Protein 4UEX (pdb70)

GO terms:
  GO:0097110 scaffold protein binding (F, IPI)
  GO:0010506 regulation of autophagy (P, TAS)
  GO:0002020 protease binding (F, IPI)
  GO:0005764 lysosome (C, IDA)
  GO:0005770 late endosome (C, IDA)
  GO:0007041 lysosomal transport (P, IDA)
  GO:0007041 lysosomal transport (P, IMP)
  GO:0005515 protein binding (F, IPI)
  GO:0010467 gene expression (P, IDA)
  GO:0010467 gene expression (P, IMP)
  GO:0035577 azurophil granule membrane (C, TAS)
  GO:0043202 lysosomal lumen (C, TAS)
  GO:0005576 extracellular region (C, TAS)
  GO:0005765 lysosomal membrane (C, TAS)
  GO:0005886 plasma membrane (C, TAS)
  GO:0005576 extracellular region (C, HDA)
  GO:0005543 phospholipid binding (F, IDA)
  GO:0005576 extracellular region (C, IDA)
  GO:0042803 protein homodimerization activity (F, IDA)
  GO:1905572 ganglioside GM1 transport to membrane (P, IDA)

Foldseek 3Di:
DDLLLVLQLVLLQQLLVCVVVVHDLVVSLVVQLVVLVPPDDPVSSVSSVCCCVPPVVVSNVVVVVVDRRRNVVCVVVVSHD/DLLLLVLQLVLLQQLLVVVVVVHDLVRSLVVQLVVLVPDDDPVNSVSSVCCSVPPNVVSNVVVVVVDRRSQVSCVVVVSHD

Solvent-accessible surface area: 8533 Å² total; per-residue (Å²): 87,64,43,53,10,4,4,0,48,6,1,0,6,13,0,3,55,24,28,133,120,138,20,67,75,124,86,0,68,94,99,2,70,68,5,0,84,96,11,41,94,114,77,7,18,48,31,4,85,116,12,2,101,76,69,8,77,61,0,10,93,40,14,114,54,168,114,40,164,34,26,101,2,0,52,82,40,129,20,12,143,124,68,48,51,19,77,14,0,94,74,2,1,61,19,0,15,65,41,41,153,108,129,20,82,74,130,91,0,71,75,81,2,50,123,27,0,103,191,31,93,129,103,112,59,15,59,26,4,83,64,5,1,76,3,4,5,26,3,0,8,30,0,20,122,5,155,24,68,177,48,28,73,0,0,17,0,4,41,29,8,145

Radius of gyration: 14.77 Å; Cα contacts (8 Å, |Δi|>4): 189; chains: 2; bounding box: 38×28×36 Å

Sequence (162 aa):
GSLPCDICKDVVTAAGDMLKDNATEEEEILVYLEKTCDWLPKPNMSASCKEIVDSYLPVILDIIKGEMMSRPGEEVCSALNLCEGSLPCDICKDVVTAAGDMLKKDNATEEEEEILVYLEKKTCDWWLPKPNNMSASSCKEIIVDSYLPVILDIIKGEMSRPGEVCSALNLCE

Secondary structure (DSSP, 8-state):
--HHHHHHHHHHHHHHHHHHTT--HHHHHHHHHHHHHHSSSHHHHHHHHHHHHHHHHHHHHHHHTT---HHHHHHHTTS--/--HHHHHHHHHHHHHHHHHHTT--HHHHHHHHHHHHHH-SSHHHHHHHHHHHHHHHHHHHHHHHTT---HHHHHHHTTS--

Structure (mmCIF, N/CA/C/O backbone):
data_4UEX
#
_entry.id   4UEX
#
_cell.length_a   34.170
_cell.length_b   58.690
_cell.length_c   35.160
_cell.angle_alpha   90.00
_cell.angle_beta   93.10
_cell.angle_gamma   90.00
#
_symmetry.space_group_name_H-M   'P 1 21 1'
#
loop_
_entity.id
_entity.type
_entity.pdbx_description
1 polymer PROSAPOSIN
2 water water
#
loop_
_atom_site.group_PDB
_atom_site.id
_atom_site.type_symbol
_atom_site.label_atom_id
_atom_site.label_alt_id
_atom_site.label_comp_id
_atom_site.label_asym_id
_atom_site.label_entity_id
_atom_site.label_seq_id
_atom_site.pdbx_PDB_ins_code
_atom_site.Cartn_x
_atom_site.Cartn_y
_atom_site.Cartn_z
_atom_site.occupancy
_atom_site.B_iso_or_equiv
_atom_site.auth_seq_id
_atom_site.auth_comp_id
_atom_site.auth_asym_id
_atom_site.auth_atom_id
_atom_site.pdbx_PDB_model_num
ATOM 1 N N . GLY A 1 2 ? -16.047 15.056 -11.385 1.00 41.93 0 GLY A N 1
ATOM 2 C CA . GLY A 1 2 ? -15.513 14.887 -12.766 1.00 38.75 0 GLY A CA 1
ATOM 3 C C . GLY A 1 2 ? -15.902 13.553 -13.372 1.00 34.25 0 GLY A C 1
ATOM 4 O O . GLY A 1 2 ? -16.224 12.605 -12.657 1.00 34.34 0 GLY A O 1
ATOM 10 N N . SER A 1 3 ? -15.874 13.483 -14.698 1.00 29.19 1 SER A N 1
ATOM 11 C CA . SER A 1 3 ? -16.158 12.244 -15.412 1.00 27.31 1 SER A CA 1
ATOM 12 C C . SER A 1 3 ? -15.136 11.174 -15.047 1.00 24.12 1 SER A C 1
ATOM 13 O O . SER A 1 3 ? -14.048 11.489 -14.570 1.00 22.50 1 SER A O 1
ATOM 21 N N . LEU A 1 4 ? -15.475 9.911 -15.285 1.00 23.16 2 LEU A N 1
ATOM 22 C CA . LEU A 1 4 ? -14.552 8.825 -14.970 1.00 21.98 2 LEU A CA 1
ATOM 23 C C . LEU A 1 4 ? -13.249 8.935 -15.772 1.00 20.53 2 LEU A C 1
ATOM 24 O O . LEU A 1 4 ? -12.170 8.750 -15.207 1.00 19.19 2 LEU A O 1
ATOM 40 N N . PRO A 1 5 ? -13.333 9.240 -17.082 1.00 22.61 3 PRO A N 1
ATOM 41 C CA . PRO A 1 5 ? -12.081 9.403 -17.830 1.00 22.24 3 PRO A CA 1
ATOM 42 C C . PRO A 1 5 ? -11.206 10.522 -17.269 1.00 21.21 3 PRO A C 1
ATOM 43 O O . PRO A 1 5 ? -9.983 10.389 -17.242 1.00 19.34 3 PRO A O 1
ATOM 54 N N . CYS A 1 6 ? -11.831 11.608 -16.825 1.00 20.12 4 CYS A N 1
ATOM 55 C CA . CYS A 1 6 ? -11.097 12.723 -16.239 1.00 19.77 4 CYS A CA 1
ATOM 56 C C . CYS A 1 6 ? -10.384 12.279 -14.968 1.00 19.10 4 CYS A C 1
ATOM 57 O O . CYS A 1 6 ? -9.198 12.549 -14.775 1.00 18.59 4 CYS A O 1
ATOM 64 N N . ASP A 1 7 ? -11.122 11.594 -14.103 1.00 19.09 5 ASP A N 1
ATOM 65 C CA . ASP A 1 7 ? -10.589 11.142 -12.826 1.00 19.34 5 ASP A CA 1
ATOM 66 C C . ASP A 1 7 ? -9.430 10.166 -13.029 1.00 17.84 5 ASP A C 1
ATOM 67 O O . ASP A 1 7 ? -8.415 10.238 -12.335 1.00 17.08 5 ASP A O 1
ATOM 76 N N . ILE A 1 8 ? -9.571 9.268 -13.996 1.00 18.09 6 ILE A N 1
ATOM 77 C CA . ILE A 1 8 ? -8.506 8.321 -14.300 1.00 18.04 6 ILE A CA 1
ATOM 78 C C . ILE A 1 8 ? -7.293 9.041 -14.889 1.00 16.71 6 ILE A C 1
ATOM 79 O O . ILE A 1 8 ? -6.159 8.761 -14.508 1.00 15.83 6 ILE A O 1
ATOM 95 N N . CYS A 1 9 ? -7.531 9.971 -15.811 1.00 15.28 7 CYS A N 1
ATOM 96 C CA . CYS A 1 9 ? -6.438 10.705 -16.439 1.00 15.58 7 CYS A CA 1
ATOM 97 C C . CYS A 1 9 ? -5.573 11.405 -15.394 1.00 15.25 7 CYS A C 1
ATOM 98 O O . CYS A 1 9 ? -4.348 11.368 -15.472 1.00 15.11 7 CYS A O 1
ATOM 105 N N . LYS A 1 10 ? -6.208 12.039 -14.414 1.00 15.88 8 LYS A N 1
ATOM 106 C CA . LYS A 1 10 ? -5.465 12.764 -13.390 1.00 17.73 8 LYS A CA 1
ATOM 107 C C . LYS A 1 10 ? -4.536 11.812 -12.642 1.00 17.82 8 LYS A C 1
ATOM 108 O O . LYS A 1 10 ? -3.381 12.141 -12.374 1.00 19.01 8 LYS A O 1
ATOM 127 N N . ASP A 1 11 ? -5.043 10.626 -12.324 1.00 17.77 9 ASP A N 1
ATOM 128 C CA . ASP A 1 11 ? 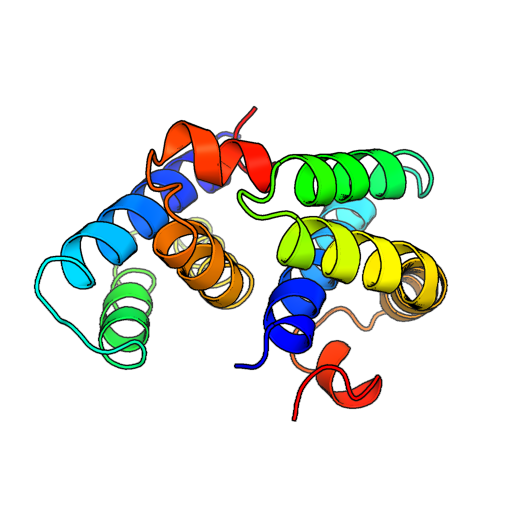-4.234 9.598 -11.676 1.00 18.42 9 ASP A CA 1
ATOM 129 C C . ASP A 1 11 ? -3.036 9.225 -12.540 1.00 18.33 9 ASP A C 1
ATOM 130 O O . ASP A 1 11 ? -1.896 9.221 -12.075 1.00 19.25 9 ASP A O 1
ATOM 139 N N . VAL A 1 12 ? -3.307 8.911 -13.803 1.00 17.65 10 VAL A N 1
ATOM 140 C CA . VAL A 1 12 ? -2.276 8.460 -14.732 1.00 16.38 10 VAL A CA 1
ATOM 141 C C . VAL A 1 12 ? -1.167 9.491 -14.913 1.00 16.05 10 VAL A C 1
ATOM 142 O O . VAL A 1 12 ? 0.019 9.152 -14.859 1.00 15.80 10 VAL A O 1
ATOM 155 N N . VAL A 1 13 ? -1.542 10.746 -15.139 1.00 16.10 11 VAL A N 1
ATOM 156 C CA . VAL A 1 13 ? -0.552 11.785 -15.398 1.00 16.06 11 VAL A CA 1
ATOM 157 C C . VAL A 1 13 ? 0.308 12.031 -14.161 1.00 16.09 11 VAL A C 1
ATOM 158 O O . VAL A 1 13 ? 1.525 12.189 -14.268 1.00 15.36 11 VAL A O 1
ATOM 171 N N . THR A 1 14 ? -0.326 12.065 -12.992 1.00 16.57 12 THR A N 1
ATOM 172 C CA . THR A 1 14 ? 0.391 12.259 -11.736 1.00 18.36 12 THR A CA 1
ATOM 173 C C . THR A 1 14 ? 1.347 11.104 -11.476 1.00 18.38 12 THR A C 1
ATOM 174 O O . THR A 1 14 ? 2.524 11.314 -11.176 1.00 19.25 12 THR A O 1
ATOM 185 N N . ALA A 1 15 ? 0.836 9.882 -11.593 1.00 18.87 13 ALA A N 1
ATOM 186 C CA . ALA A 1 15 ? 1.647 8.690 -11.374 1.00 19.12 13 ALA A CA 1
ATOM 187 C C . ALA A 1 15 ? 2.837 8.655 -12.325 1.00 18.94 13 ALA A C 1
ATOM 188 O O . ALA A 1 15 ? 3.976 8.442 -11.901 1.00 18.31 13 ALA A O 1
ATOM 195 N N . ALA A 1 16 ? 2.573 8.880 -13.609 1.00 20.18 14 ALA A N 1
ATOM 196 C CA . ALA A 1 16 ? 3.622 8.829 -14.623 1.00 20.33 14 ALA A CA 1
ATOM 197 C C . ALA A 1 16 ? 4.669 9.906 -14.376 1.00 20.40 14 ALA A C 1
ATOM 198 O O . ALA A 1 16 ? 5.866 9.661 -14.511 1.00 21.73 14 ALA A O 1
ATOM 205 N N . GLY A 1 17 ? 4.213 11.099 -14.012 1.00 18.50 15 GLY A N 1
ATOM 206 C CA . GLY A 1 17 ? 5.110 12.208 -13.750 1.00 19.21 15 GLY A CA 1
ATOM 207 C C . GLY A 1 17 ? 6.002 11.945 -12.559 1.00 21.14 15 GLY A C 1
ATOM 208 O O . GLY A 1 17 ? 7.215 12.120 -12.638 1.00 21.77 15 GLY A O 1
ATOM 212 N N . ASP A 1 18 ? 5.404 11.515 -11.452 1.00 22.11 16 ASP A N 1
ATOM 213 C CA . ASP A 1 18 ? 6.163 11.231 -10.241 1.00 24.44 16 ASP A CA 1
ATOM 214 C C . ASP A 1 18 ? 7.178 10.116 -10.469 1.00 23.71 16 ASP A C 1
ATOM 215 O O . ASP A 1 18 ? 8.323 10.207 -10.021 1.00 25.42 16 ASP A O 1
ATOM 224 N N . MET A 1 19 ? 6.770 9.072 -11.184 1.00 22.60 17 MET A N 1
ATOM 225 C CA . MET A 1 19 ? 7.663 7.949 -11.436 1.00 22.82 17 MET A CA 1
ATOM 226 C C . MET A 1 19 ? 8.816 8.339 -12.361 1.00 23.17 17 MET A C 1
ATOM 227 O O . MET A 1 19 ? 9.941 7.870 -12.182 1.00 24.93 17 MET A O 1
ATOM 241 N N . LEU A 1 20 ? 8.551 9.203 -13.337 1.00 21.64 18 LEU A N 1
ATOM 242 C CA . LEU A 1 20 ? 9.617 9.677 -14.217 1.00 22.72 18 LEU A CA 1
ATOM 243 C C . LEU A 1 20 ? 10.611 10.536 -13.442 1.00 26.29 18 LEU A C 1
ATOM 244 O O . LEU A 1 20 ? 11.816 10.474 -13.683 1.00 25.88 18 LEU A O 1
ATOM 260 N N . LYS A 1 21 ? 10.103 11.331 -12.508 1.00 29.94 19 LYS A N 1
ATOM 261 C CA . LYS A 1 21 ? 10.958 12.174 -11.680 1.00 33.10 19 LYS A CA 1
ATOM 262 C C . LYS A 1 21 ? 11.834 11.328 -10.755 1.00 32.44 19 LYS A C 1
ATOM 263 O O . LYS A 1 21 ? 12.836 11.812 -10.225 1.00 34.14 19 LYS A O 1
ATOM 282 N N . ASP A 1 22 ? 11.451 10.066 -10.569 1.00 29.74 20 ASP A N 1
ATOM 283 C CA . ASP A 1 22 ? 12.266 9.105 -9.829 1.00 30.13 20 ASP A CA 1
ATOM 284 C C . ASP A 1 22 ? 13.074 8.222 -10.784 1.00 29.97 20 ASP A C 1
ATOM 285 O O . ASP A 1 22 ? 13.623 7.195 -10.381 1.00 30.67 20 ASP A O 1
ATOM 294 N N . ASN A 1 23 ? 13.144 8.641 -12.046 1.00 28.74 21 ASN A N 1
ATOM 295 C CA . ASN A 1 23 ? 13.894 7.932 -13.084 1.00 28.18 21 ASN A CA 1
ATOM 296 C C . ASN A 1 23 ? 13.410 6.499 -13.312 1.00 26.99 21 ASN A C 1
ATOM 297 O O . ASN A 1 23 ? 14.179 5.632 -13.732 1.00 26.19 21 ASN A O 1
ATOM 308 N N . ALA A 1 24 ? 12.128 6.255 -13.060 1.00 26.38 22 ALA A N 1
ATOM 309 C CA . ALA A 1 24 ? 11.531 4.970 -13.401 1.00 25.53 22 ALA A CA 1
ATOM 310 C C . ALA A 1 24 ? 11.536 4.810 -14.913 1.00 24.94 22 ALA A C 1
ATOM 311 O O . ALA A 1 24 ? 11.509 5.801 -15.644 1.00 24.77 22 ALA A O 1
ATOM 318 N N . THR A 1 25 ? 11.585 3.569 -15.382 1.00 25.77 23 THR A N 1
ATOM 319 C CA . THR A 1 25 ? 11.521 3.303 -16.812 1.00 26.82 23 THR A CA 1
ATOM 320 C C . THR A 1 25 ? 10.073 3.344 -17.260 1.00 26.20 23 THR A C 1
ATOM 321 O O . THR A 1 25 ? 9.165 3.143 -16.456 1.00 24.99 23 THR A O 1
ATOM 332 N N . GLU A 1 26 ? 9.863 3.598 -18.546 1.00 26.32 24 GLU A N 1
ATOM 333 C CA . GLU A 1 26 ? 8.517 3.685 -19.093 1.00 27.35 24 GLU A CA 1
ATOM 334 C C . GLU A 1 26 ? 7.786 2.355 -18.959 1.00 25.27 24 GLU A C 1
ATOM 335 O O . GLU A 1 26 ? 6.571 2.325 -18.759 1.00 24.43 24 GLU A O 1
ATOM 347 N N A GLU A 1 27 ? 8.532 1.259 -19.061 0.55 26.41 25 GLU A N 1
ATOM 348 N N B GLU A 1 27 ? 8.523 1.254 -19.065 0.45 26.42 25 GLU A N 1
ATOM 349 C CA A GLU A 1 27 ? 7.958 -0.073 -18.906 0.55 26.83 25 GLU A CA 1
ATOM 350 C CA B GLU A 1 27 ? 7.920 -0.064 -18.909 0.45 26.64 25 GLU A CA 1
ATOM 351 C C A GLU A 1 27 ? 7.415 -0.261 -17.496 0.55 25.64 25 GLU A C 1
ATOM 352 C C B GLU A 1 27 ? 7.403 -0.257 -17.488 0.45 25.64 25 GLU A C 1
ATOM 353 O O A GLU A 1 27 ? 6.308 -0.764 -17.309 0.55 25.82 25 GLU A O 1
ATOM 354 O O B GLU A 1 27 ? 6.299 -0.762 -17.287 0.45 25.82 25 GLU A O 1
ATOM 371 N N . GLU A 1 28 ? 8.204 0.147 -16.508 1.00 23.84 26 GLU A N 1
ATOM 372 C CA . GLU A 1 28 ? 7.801 0.052 -15.108 1.00 24.68 26 GLU A CA 1
ATOM 373 C C . GLU A 1 28 ? 6.571 0.915 -14.852 1.00 22.47 26 GLU A C 1
ATOM 374 O O . GLU A 1 28 ? 5.682 0.539 -14.086 1.00 21.46 26 GLU A O 1
ATOM 386 N N . ILE A 1 29 ? 6.518 2.074 -15.501 1.00 21.98 27 ILE A N 1
ATOM 387 C CA . ILE A 1 29 ? 5.371 2.960 -15.349 1.00 19.57 27 ILE A CA 1
ATOM 388 C C . ILE A 1 29 ? 4.120 2.259 -15.873 1.00 18.93 27 ILE A C 1
ATOM 389 O O . ILE A 1 29 ? 3.070 2.290 -15.231 1.00 18.66 27 ILE A O 1
ATOM 405 N N . LEU A 1 30 ? 4.237 1.607 -17.025 1.00 18.64 28 LEU A N 1
ATOM 406 C CA . LEU A 1 30 ? 3.109 0.876 -17.590 1.00 19.79 28 LEU A CA 1
ATOM 407 C C . LEU A 1 30 ? 2.643 -0.222 -16.626 1.00 20.71 28 LEU A C 1
ATOM 408 O O . LEU A 1 30 ? 1.443 -0.386 -16.396 1.00 20.57 28 LEU A O 1
ATOM 424 N N . VAL A 1 31 ? 3.594 -0.954 -16.052 1.00 21.39 29 VAL A N 1
ATOM 425 C CA . VAL A 1 31 ? 3.288 -2.032 -15.109 1.00 23.71 29 VAL A CA 1
ATOM 426 C C . VAL A 1 31 ? 2.527 -1.518 -13.888 1.00 21.25 29 VAL A C 1
ATOM 427 O O . VAL A 1 31 ? 1.545 -2.125 -13.461 1.00 21.83 29 VAL A O 1
ATOM 440 N N . TYR A 1 32 ? 2.997 -0.408 -13.330 1.00 19.82 30 TYR A N 1
ATOM 441 C CA . TYR A 1 32 ? 2.340 0.239 -12.195 1.00 20.48 30 TYR A CA 1
ATOM 442 C C . TYR A 1 32 ? 0.893 0.635 -12.515 1.00 16.71 30 TYR A C 1
ATOM 443 O O . TYR A 1 32 ? -0.027 0.381 -11.731 1.00 14.75 30 TYR A O 1
ATOM 461 N N . LEU A 1 33 ? 0.695 1.279 -13.660 1.00 16.53 31 LEU A N 1
ATOM 462 C CA . LEU A 1 33 ? -0.626 1.788 -14.014 1.00 16.95 31 LEU A CA 1
ATOM 463 C C . LEU A 1 33 ? -1.576 0.648 -14.348 1.00 18.16 31 LEU A C 1
ATOM 464 O O . LEU A 1 33 ? -2.769 0.720 -14.060 1.00 17.32 31 LEU A O 1
ATOM 480 N N . GLU A 1 34 ? -1.045 -0.402 -14.962 1.00 21.26 32 GLU A N 1
ATOM 481 C CA . GLU A 1 34 ? -1.837 -1.591 -15.241 1.00 23.99 32 GLU A CA 1
ATOM 482 C C . GLU A 1 34 ? -2.359 -2.222 -13.959 1.00 22.47 32 GLU A C 1
ATOM 483 O O . GLU A 1 34 ? -3.496 -2.694 -13.908 1.00 21.30 32 GLU A O 1
ATOM 495 N N . LYS A 1 35 ? -1.518 -2.244 -12.932 1.00 22.09 33 LYS A N 1
ATOM 496 C CA . LYS A 1 35 ? -1.922 -2.774 -11.636 1.00 21.73 33 LYS A CA 1
ATOM 497 C C . LYS A 1 35 ? -3.117 -1.988 -11.105 1.00 19.33 33 LYS A C 1
ATOM 498 O O . LYS A 1 35 ? -4.098 -2.573 -10.647 1.00 18.41 33 LYS A O 1
ATOM 517 N N . THR A 1 36 ? -3.024 -0.662 -11.175 1.00 17.38 34 THR A N 1
ATOM 518 C CA . THR A 1 36 ? -4.110 0.206 -10.733 1.00 16.51 34 THR A CA 1
ATOM 519 C C . THR A 1 36 ? -5.390 -0.156 -11.465 1.00 16.75 34 THR A C 1
ATOM 520 O O . THR A 1 36 ? -6.437 -0.340 -10.842 1.00 16.13 34 THR A O 1
ATOM 531 N N . CYS A 1 37 ? -5.300 -0.280 -12.787 1.00 17.28 35 CYS A N 1
ATOM 532 C CA . CYS A 1 37 ? -6.463 -0.629 -13.593 1.00 18.57 35 CYS A CA 1
ATOM 533 C C . CYS A 1 37 ? -7.070 -1.938 -13.107 1.00 18.13 35 CYS A C 1
ATOM 534 O O . CYS A 1 37 ? -8.284 -2.047 -12.957 1.00 17.96 35 CYS A O 1
ATOM 541 N N . ASP A 1 38 ? -6.209 -2.919 -12.850 1.00 17.88 36 ASP A N 1
ATOM 542 C CA . ASP A 1 38 ? -6.647 -4.253 -12.442 1.00 18.15 36 ASP A CA 1
ATOM 543 C C . ASP A 1 38 ? -7.261 -4.293 -11.041 1.00 17.03 36 ASP A C 1
ATOM 544 O O . ASP A 1 38 ? -8.016 -5.213 -10.717 1.00 17.02 36 ASP A O 1
ATOM 553 N N . TRP A 1 39 ? -6.932 -3.307 -10.211 1.00 16.37 37 TRP A N 1
ATOM 554 C CA . TRP A 1 39 ? -7.434 -3.266 -8.840 1.00 16.89 37 TRP A CA 1
ATOM 555 C C . TRP A 1 39 ? -8.759 -2.516 -8.719 1.00 18.08 37 TRP A C 1
ATOM 556 O O . TRP A 1 39 ? -9.437 -2.633 -7.701 1.00 19.91 37 TRP A O 1
ATOM 577 N N . LEU A 1 40 ? -9.134 -1.744 -9.738 1.00 16.54 38 LEU A N 1
ATOM 578 C CA . LEU A 1 40 ? -10.378 -0.979 -9.655 1.00 16.89 38 LEU A CA 1
ATOM 579 C C . LEU A 1 40 ? -11.551 -1.943 -9.457 1.00 19.51 38 LEU A C 1
ATOM 580 O O . LEU A 1 40 ? -11.583 -3.017 -10.059 1.00 20.23 38 LEU A O 1
ATOM 596 N N . PRO A 1 41 ? -12.509 -1.571 -8.589 1.00 21.13 39 PRO A N 1
ATOM 597 C CA . PRO A 1 41 ? -13.482 -2.538 -8.061 1.00 23.95 39 PRO A CA 1
ATOM 598 C C . PRO A 1 41 ? -14.590 -2.968 -9.021 1.00 26.47 39 PRO A C 1
ATOM 599 O O . PRO A 1 41 ? -15.268 -3.952 -8.716 1.00 28.95 39 PRO A O 1
ATOM 610 N N . LYS A 1 42 ? -14.780 -2.259 -10.131 1.00 25.17 40 LYS A N 1
ATOM 611 C CA . LYS A 1 42 ? -15.833 -2.605 -11.089 1.00 27.05 40 LYS A CA 1
ATOM 612 C C . LYS A 1 42 ? -15.263 -2.820 -12.492 1.00 25.43 40 LYS A C 1
ATOM 613 O O . LYS A 1 42 ? -14.352 -2.104 -12.903 1.00 22.49 40 LYS A O 1
ATOM 632 N N . PRO A 1 43 ? -15.804 -3.805 -13.236 1.00 29.46 41 PRO A N 1
ATOM 633 C CA . PRO A 1 43 ? -15.272 -4.101 -14.574 1.00 28.99 41 PRO A CA 1
ATOM 634 C C . PRO A 1 43 ? -15.228 -2.898 -15.518 1.00 24.85 41 PRO A C 1
ATOM 635 O O . PRO A 1 43 ? -14.291 -2.786 -16.309 1.00 22.19 41 PRO A O 1
ATOM 646 N N . ASN A 1 44 ? -16.217 -2.014 -15.446 1.00 24.53 42 ASN A N 1
ATOM 647 C CA . ASN A 1 44 ? -16.255 -0.872 -16.354 1.00 25.79 42 ASN A CA 1
ATOM 648 C C . ASN A 1 44 ? -15.144 0.124 -16.032 1.00 24.17 42 ASN A C 1
ATOM 649 O O . ASN A 1 44 ? -14.606 0.773 -16.929 1.00 23.65 42 ASN A O 1
ATOM 660 N N . MET A 1 45 ? -14.796 0.231 -14.752 1.00 23.17 43 MET A N 1
ATOM 661 C CA . MET A 1 45 ? -13.699 1.094 -14.323 1.00 22.94 43 MET A CA 1
ATOM 662 C C . MET A 1 45 ? -12.359 0.540 -14.796 1.00 20.80 43 MET A C 1
ATOM 663 O O . MET A 1 45 ? -11.524 1.276 -15.320 1.00 19.14 43 MET A O 1
ATOM 677 N N . SER A 1 46 ? -12.148 -0.757 -14.587 1.00 22.14 44 SER A N 1
ATOM 678 C CA . SER A 1 46 ? -10.939 -1.420 -15.064 1.00 21.86 44 SER A CA 1
ATOM 679 C C . SER A 1 46 ? -10.793 -1.251 -16.571 1.00 21.20 44 SER A C 1
ATOM 680 O O . SER A 1 46 ? -9.721 -0.903 -17.059 1.00 21.41 44 SER A O 1
ATOM 688 N N . ALA A 1 47 ? -11.878 -1.500 -17.302 1.00 18.52 45 ALA A N 1
ATOM 689 C CA . ALA A 1 47 ? -11.866 -1.405 -18.757 1.00 18.67 45 ALA A CA 1
ATOM 690 C C . ALA A 1 47 ? -11.535 0.006 -19.234 1.00 17.71 45 ALA A C 1
ATOM 691 O O . ALA A 1 47 ? -10.714 0.185 -20.133 1.00 16.21 45 ALA A O 1
ATOM 698 N N . SER A 1 48 ? -12.187 1.002 -18.644 1.00 19.58 46 SER A N 1
ATOM 699 C CA . SER A 1 48 ? -11.934 2.396 -19.003 1.00 21.16 46 SER A CA 1
ATOM 700 C C . SER A 1 48 ? -10.491 2.777 -18.698 1.00 18.85 46 SER A C 1
ATOM 701 O O . SER A 1 48 ? -9.839 3.471 -19.478 1.00 18.17 46 SER A O 1
ATOM 709 N N . CYS A 1 49 ? -9.997 2.319 -17.554 1.00 17.97 47 CYS A N 1
ATOM 710 C CA . CYS A 1 49 ? -8.617 2.571 -17.167 1.00 17.25 47 CYS A CA 1
ATOM 711 C C . CYS A 1 49 ? -7.640 1.989 -18.194 1.00 17.17 47 CYS A C 1
ATOM 712 O O . CYS A 1 49 ? -6.707 2.669 -18.633 1.00 15.20 47 CYS A O 1
ATOM 719 N N . LYS A 1 50 ? -7.856 0.732 -18.577 1.00 16.73 48 LYS A N 1
ATOM 720 C CA . LYS A 1 50 ? -6.966 0.065 -19.521 1.00 18.20 48 LYS A CA 1
ATOM 721 C C . LYS A 1 50 ? -6.970 0.759 -20.881 1.00 17.98 48 LYS A C 1
ATOM 722 O O . LYS A 1 50 ? -5.922 0.912 -21.509 1.00 17.27 48 LYS A O 1
ATOM 741 N N . GLU A 1 51 ? -8.148 1.180 -21.330 1.00 20.09 49 GLU A N 1
ATOM 742 C CA . GLU A 1 51 ? -8.275 1.851 -22.618 1.00 22.60 49 GLU A CA 1
ATOM 743 C C . GLU A 1 51 ? -7.564 3.199 -22.594 1.00 20.01 49 GLU A C 1
ATOM 744 O O . GLU A 1 51 ? -6.930 3.593 -23.570 1.00 19.81 49 GLU A O 1
ATOM 756 N N . ILE A 1 52 ? -7.656 3.894 -21.466 1.00 17.29 50 ILE A N 1
ATOM 757 C CA . ILE A 1 52 ? -7.000 5.185 -21.317 1.00 17.26 50 ILE A CA 1
ATOM 758 C C . ILE A 1 52 ? -5.487 5.006 -21.270 1.00 17.19 50 ILE A C 1
ATOM 759 O O . ILE A 1 52 ? -4.751 5.742 -21.923 1.00 17.14 50 ILE A O 1
ATOM 775 N N . VAL A 1 53 ? -5.021 4.018 -20.515 1.00 18.42 51 VAL A N 1
ATOM 776 C CA . VAL A 1 53 ? -3.588 3.770 -20.412 1.00 19.93 51 VAL A CA 1
ATOM 777 C C . VAL A 1 53 ? -3.007 3.372 -21.766 1.00 21.80 51 VAL A C 1
ATOM 778 O O . VAL A 1 53 ? -1.980 3.898 -22.187 1.00 21.26 51 VAL A O 1
ATOM 791 N N . ASP A 1 54 ? -3.670 2.451 -22.453 1.00 25.09 52 ASP A N 1
ATOM 792 C CA . ASP A 1 54 ? -3.181 1.984 -23.744 1.00 29.02 52 ASP A CA 1
ATOM 793 C C . ASP A 1 54 ? -3.241 3.077 -24.820 1.00 25.79 52 ASP A C 1
ATOM 794 O O . ASP A 1 54 ? -2.377 3.137 -25.696 1.00 26.64 52 ASP A O 1
ATOM 803 N N . SER A 1 55 ? -4.245 3.948 -24.751 1.00 21.95 53 SER A N 1
ATOM 804 C CA . SER A 1 55 ? -4.423 4.987 -25.768 1.00 21.59 53 SER A CA 1
ATOM 805 C C . SER A 1 55 ? -3.545 6.211 -25.532 1.00 20.17 53 SER A C 1
ATOM 806 O O . SER A 1 55 ? -2.978 6.765 -26.476 1.00 20.93 53 SER A O 1
ATOM 814 N N . TYR A 1 56 ? -3.438 6.630 -24.273 1.00 16.91 54 TYR A N 1
ATOM 815 C CA . TYR A 1 56 ? -2.892 7.947 -23.957 1.00 15.83 54 TYR A CA 1
ATOM 816 C C . TYR A 1 56 ? -1.567 7.953 -23.203 1.00 14.97 54 TYR A C 1
ATOM 817 O O . TYR A 1 56 ? -0.868 8.961 -23.222 1.00 14.17 54 TYR A O 1
ATOM 835 N N . LEU A 1 57 ? -1.213 6.862 -22.528 1.00 15.91 55 LEU A N 1
ATOM 836 C CA . LEU A 1 57 ? 0.028 6.867 -21.760 1.00 16.95 55 LEU A CA 1
ATOM 837 C C . LEU A 1 57 ? 1.230 7.241 -22.634 1.00 17.66 55 LEU A C 1
ATOM 838 O O . LEU A 1 57 ? 2.089 7.998 -22.195 1.00 17.90 55 LEU A O 1
ATOM 854 N N . PRO A 1 58 ? 1.292 6.729 -23.877 1.00 18.62 56 PRO A N 1
ATOM 855 C CA . PRO A 1 58 ? 2.465 7.074 -24.692 1.00 18.64 56 PRO A CA 1
ATOM 856 C C . PRO A 1 58 ? 2.669 8.577 -24.883 1.00 17.50 56 PRO A C 1
ATOM 857 O O . PRO A 1 58 ? 3.777 9.070 -24.662 1.00 17.13 56 PRO A O 1
ATOM 868 N N . VAL A 1 59 ? 1.623 9.295 -25.281 1.00 15.30 57 VAL A N 1
ATOM 869 C CA . VAL A 1 59 ? 1.758 10.725 -25.521 1.00 15.50 57 VAL A CA 1
ATOM 870 C C . VAL A 1 59 ? 1.879 11.473 -24.190 1.00 15.24 57 VAL A C 1
ATOM 871 O O . VAL A 1 59 ? 2.532 12.512 -24.115 1.00 15.98 57 VAL A O 1
ATOM 884 N N . ILE A 1 60 ? 1.264 10.939 -23.139 1.00 14.50 58 ILE A N 1
ATOM 885 C CA . ILE A 1 60 ? 1.387 11.543 -21.814 1.00 15.15 58 ILE A CA 1
ATOM 886 C C . ILE A 1 60 ? 2.849 11.530 -21.374 1.00 15.03 58 ILE A C 1
ATOM 887 O O . ILE A 1 60 ? 3.345 12.508 -20.819 1.00 14.64 58 ILE A O 1
ATOM 903 N N . LEU A 1 61 ? 3.539 10.422 -21.624 1.00 15.85 59 LEU A N 1
ATOM 904 C CA . LEU A 1 61 ? 4.958 10.331 -21.295 1.00 16.95 59 LEU A CA 1
ATOM 905 C C . LEU A 1 61 ? 5.767 11.354 -22.093 1.00 16.88 59 LEU A C 1
ATOM 906 O O . LEU A 1 61 ? 6.682 11.984 -21.562 1.00 17.66 59 LEU A O 1
ATOM 922 N N . ASP A 1 62 ? 5.427 11.516 -23.367 1.00 16.58 60 ASP A N 1
ATOM 923 C CA . ASP A 1 62 ? 6.094 12.499 -24.221 1.00 16.88 60 ASP A CA 1
ATOM 924 C C . ASP A 1 62 ? 5.880 13.911 -23.707 1.00 16.48 60 ASP A C 1
ATOM 925 O O . ASP A 1 62 ? 6.789 14.734 -23.732 1.00 17.34 60 ASP A O 1
ATOM 934 N N . ILE A 1 63 ? 4.658 14.187 -23.265 1.00 15.86 61 ILE A N 1
ATOM 935 C CA . ILE A 1 63 ? 4.290 15.511 -22.777 1.00 16.22 61 ILE A CA 1
ATOM 936 C C . ILE A 1 63 ? 5.044 15.833 -21.482 1.00 16.30 61 ILE A C 1
ATOM 937 O O . ILE A 1 63 ? 5.557 16.939 -21.313 1.00 16.88 61 ILE A O 1
ATOM 953 N N . ILE A 1 64 ? 5.122 14.861 -20.578 1.00 15.80 62 ILE A N 1
ATOM 954 C CA . ILE A 1 64 ? 5.835 15.045 -19.320 1.00 16.25 62 ILE A CA 1
ATOM 955 C C . ILE A 1 64 ? 7.329 15.230 -19.570 1.00 17.26 62 ILE A C 1
ATOM 956 O O . ILE A 1 64 ? 7.968 16.084 -18.953 1.00 17.96 62 ILE A O 1
ATOM 972 N N . LYS A 1 65 ? 7.887 14.429 -20.471 1.00 17.27 63 LYS A N 1
ATOM 973 C CA . LYS A 1 65 ? 9.286 14.584 -20.860 1.00 19.84 63 LYS A CA 1
ATOM 974 C C . LYS A 1 65 ? 9.505 15.950 -21.505 1.00 20.70 63 LYS A C 1
ATOM 975 O O . LYS A 1 65 ? 10.610 16.496 -21.473 1.00 22.47 63 LYS A O 1
ATOM 994 N N . GLY A 1 66 ? 8.440 16.497 -22.086 1.00 19.13 64 GLY A N 1
ATOM 995 C CA . GLY A 1 66 ? 8.476 17.820 -22.684 1.00 19.63 64 GLY A CA 1
ATOM 996 C C . GLY A 1 66 ? 8.335 18.945 -21.669 1.00 20.37 64 GLY A C 1
ATOM 997 O O . GLY A 1 66 ? 8.210 20.107 -22.056 1.00 21.49 64 GLY A O 1
ATOM 1001 N N . GLU A 1 67 ? 8.339 18.580 -20.385 1.00 20.30 65 GLU A N 1
ATOM 1002 C CA . GLU A 1 67 ? 8.367 19.503 -19.236 1.00 24.18 65 GLU A CA 1
ATOM 1003 C C . GLU A 1 67 ? 6.989 20.073 -18.872 1.00 24.71 65 GLU A C 1
ATOM 1004 O O . GLU A 1 67 ? 6.887 21.151 -18.284 1.00 25.76 65 GLU A O 1
ATOM 1016 N N A MET A 1 68 ? 5.942 19.316 -19.184 0.54 23.77 66 MET A N 1
ATOM 1017 N N B MET A 1 68 ? 5.938 19.351 -19.246 0.46 23.79 66 MET A N 1
ATOM 1018 C CA A MET A 1 68 ? 4.572 19.694 -18.852 0.54 23.31 66 MET A CA 1
ATOM 1019 C CA B MET A 1 68 ? 4.580 19.689 -18.831 0.46 23.32 66 MET A CA 1
ATOM 1020 C C A MET A 1 68 ? 3.900 18.547 -18.095 0.54 22.80 66 MET A C 1
ATOM 1021 C C B MET A 1 68 ? 3.960 18.521 -18.079 0.46 22.78 66 MET A C 1
ATOM 1022 O O A MET A 1 68 ? 3.549 17.533 -18.695 0.54 21.75 66 MET A O 1
ATOM 1023 O O B MET A 1 68 ? 3.685 17.475 -18.666 0.46 21.76 66 MET A O 1
ATOM 1041 N N . SER A 1 69 ? 3.728 18.706 -16.783 1.00 24.28 67 SER A N 1
ATOM 1042 C CA . SER A 1 69 ? 3.283 17.601 -15.926 1.00 25.46 67 SER A CA 1
ATOM 1043 C C . SER A 1 69 ? 2.071 17.898 -15.036 1.00 24.99 67 SER A C 1
ATOM 1044 O O . SER A 1 69 ? 1.693 17.062 -14.212 1.00 24.08 67 SER A O 1
ATOM 1052 N N . ARG A 1 70 ? 1.458 19.067 -15.199 1.00 24.38 68 ARG A N 1
ATOM 1053 C CA . ARG A 1 70 ? 0.251 19.398 -14.440 1.00 25.32 68 ARG A CA 1
ATOM 1054 C C . ARG A 1 70 ? -0.902 18.482 -14.852 1.00 24.14 68 ARG A C 1
ATOM 1055 O O . ARG A 1 70 ? -1.332 18.527 -16.005 1.00 22.95 68 ARG A O 1
ATOM 1076 N N . PRO A 1 71 ? -1.418 17.660 -13.916 1.00 25.93 69 PRO A N 1
ATOM 1077 C CA . PRO A 1 71 ? -2.435 16.665 -14.286 1.00 25.82 69 PRO A CA 1
ATOM 1078 C C . PRO A 1 71 ? -3.678 17.268 -14.929 1.00 25.86 69 PRO A C 1
ATOM 1079 O O . PRO A 1 71 ? -4.092 16.813 -15.998 1.00 25.46 69 PRO A O 1
ATOM 1090 N N . GLY A 1 72 ? -4.259 18.277 -14.288 1.00 27.82 70 GLY A N 1
ATOM 1091 C CA . GLY A 1 72 ? -5.481 18.887 -14.778 1.00 29.68 70 GLY A CA 1
ATOM 1092 C C . GLY A 1 72 ? -5.299 19.471 -16.162 1.00 29.20 70 GLY A C 1
ATOM 1093 O O . GLY A 1 72 ? -6.166 19.330 -17.026 1.00 31.53 70 GLY A O 1
ATOM 1097 N N A GLU A 1 73 ? -4.162 20.126 -16.373 0.49 26.07 71 GLU A N 1
ATOM 1098 N N B GLU A 1 73 ? -4.164 20.123 -16.382 0.51 26.10 71 GLU A N 1
ATOM 1099 C CA A GLU A 1 73 ? -3.859 20.756 -17.653 0.49 25.74 71 GLU A CA 1
ATOM 1100 C CA B GLU A 1 73 ? -3.895 20.742 -17.670 0.51 25.65 71 GLU A CA 1
ATOM 1101 C C A GLU A 1 73 ? -3.666 19.722 -18.760 0.49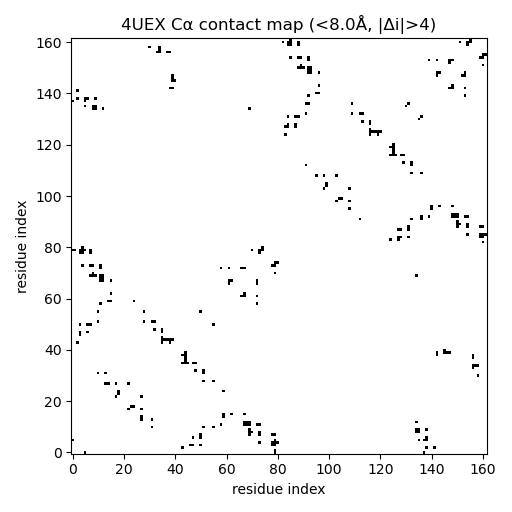 24.78 71 GLU A C 1
ATOM 1102 C C B GLU A 1 73 ? -3.685 19.704 -18.765 0.51 24.81 71 GLU A C 1
ATOM 1103 O O A GLU A 1 73 ? -4.273 19.827 -19.826 0.49 24.53 71 GLU A O 1
ATOM 1104 O O B GLU A 1 73 ? -4.296 19.791 -19.831 0.51 24.53 71 GLU A O 1
ATOM 1121 N N . VAL A 1 74 ? -2.815 18.731 -18.505 1.00 23.13 72 VAL A N 1
ATOM 1122 C CA . VAL A 1 74 ? -2.541 17.684 -19.487 1.00 21.04 72 VAL A CA 1
ATOM 1123 C C . VAL A 1 74 ? -3.838 16.983 -19.872 1.00 20.54 72 VAL A C 1
ATOM 1124 O O . VAL A 1 74 ? -4.108 16.772 -21.053 1.00 21.42 72 VAL A O 1
ATOM 1137 N N . CYS A 1 75 ? -4.660 16.659 -18.882 1.00 20.62 73 CYS A N 1
ATOM 1138 C CA . CYS A 1 75 ? -5.885 15.914 -19.143 1.00 21.72 73 CYS A CA 1
ATOM 1139 C C . CYS A 1 75 ? -6.926 16.743 -19.896 1.00 24.31 73 CYS A C 1
ATOM 1140 O O . CYS A 1 75 ? -7.640 16.214 -20.747 1.00 24.95 73 CYS A O 1
ATOM 1147 N N . SER A 1 76 ? -7.015 18.033 -19.586 1.00 25.43 74 SER A N 1
ATOM 1148 C CA . SER A 1 76 ? -7.948 18.915 -20.284 1.00 28.42 74 SER A CA 1
ATOM 1149 C C . SER A 1 76 ? -7.561 19.052 -21.749 1.00 30.48 74 SER A C 1
ATOM 1150 O O . SER A 1 76 ? -8.421 19.084 -22.635 1.00 31.96 74 SER A O 1
ATOM 1158 N N . ALA A 1 77 ? -6.259 19.133 -21.999 1.00 29.23 75 ALA A N 1
ATOM 1159 C CA . ALA A 1 77 ? -5.746 19.235 -23.358 1.00 29.67 75 ALA A CA 1
ATOM 1160 C C . ALA A 1 77 ? -6.136 18.017 -24.185 1.00 29.99 75 ALA A C 1
ATOM 1161 O O . ALA A 1 77 ? -6.567 18.146 -25.330 1.00 33.22 75 ALA A O 1
ATOM 1168 N N . LEU A 1 78 ? -5.991 16.835 -23.596 1.00 27.37 76 LEU A N 1
ATOM 1169 C CA . LEU A 1 78 ? -6.320 15.595 -24.291 1.00 25.89 76 LEU A CA 1
ATOM 1170 C C . LEU A 1 78 ? -7.831 15.335 -24.308 1.00 27.47 76 LEU A C 1
ATOM 1171 O O . LEU A 1 78 ? -8.278 14.295 -24.790 1.00 27.03 76 LEU A O 1
ATOM 1187 N N . ASN A 1 79 ? -8.604 16.286 -23.787 1.00 30.68 77 ASN A N 1
ATOM 1188 C CA . ASN A 1 79 ? -10.069 16.223 -23.795 1.00 33.56 77 ASN A CA 1
ATOM 1189 C C . ASN A 1 79 ? -10.626 15.115 -22.912 1.00 33.17 77 ASN A C 1
ATOM 1190 O O . ASN A 1 79 ? -11.761 14.672 -23.102 1.00 34.21 77 ASN A O 1
ATOM 1201 N N . LEU A 1 80 ? -9.830 14.668 -21.947 1.00 31.04 78 LEU A N 1
ATOM 1202 C CA . LEU A 1 80 ? -10.302 13.688 -20.980 1.00 29.09 78 LEU A CA 1
ATOM 1203 C C . LEU A 1 80 ? -10.973 14.410 -19.816 1.00 29.07 78 LEU A C 1
ATOM 1204 O O . LEU A 1 80 ? -11.814 13.841 -19.121 1.00 29.33 78 LEU A O 1
ATOM 1220 N N . CYS A 1 81 ? -10.598 15.674 -19.628 1.00 28.47 79 CYS A N 1
ATOM 1221 C CA . CYS A 1 81 ? -11.249 16.556 -18.666 1.00 29.99 79 CYS A CA 1
ATOM 1222 C C . CYS A 1 81 ? -11.863 17.750 -19.393 1.00 35.68 79 CYS A C 1
ATOM 1223 O O . CYS A 1 81 ? -11.411 18.124 -20.473 1.00 34.27 79 CYS A O 1
ATOM 1230 N N . GLU A 1 82 ? -12.891 18.345 -18.795 1.00 45.03 80 GLU A N 1
ATOM 1231 C CA . GLU A 1 82 ? -13.552 19.504 -19.384 1.00 49.81 80 GLU A CA 1
ATOM 1232 C C . GLU A 1 82 ? -12.611 20.702 -19.436 1.00 54.42 80 GLU A C 1
ATOM 1233 O O . GLU A 1 82 ? -12.442 21.412 -18.447 1.00 56.87 80 GLU A O 1
ATOM 1237 N N . GLY B 1 2 ? 10.253 6.405 3.204 1.00 45.68 0 GLY B N 1
ATOM 1238 C CA . GLY B 1 2 ? 9.459 7.543 2.658 1.00 42.49 0 GLY B CA 1
ATOM 1239 C C . GLY B 1 2 ? 7.989 7.187 2.546 1.00 37.95 0 GLY B C 1
ATOM 1240 O O . GLY B 1 2 ? 7.460 7.043 1.445 1.00 37.64 0 GLY B O 1
ATOM 1246 N N . SER B 1 3 ? 7.329 7.054 3.693 1.00 34.23 1 SER B N 1
ATOM 1247 C CA . SER B 1 3 ? 5.957 6.562 3.741 1.00 30.61 1 SER B CA 1
ATOM 1248 C C . SER B 1 3 ? 4.921 7.682 3.723 1.00 25.73 1 SER B C 1
ATOM 1249 O O . SER B 1 3 ? 3.724 7.419 3.815 1.00 24.76 1 SER B O 1
ATOM 1257 N N . LEU B 1 4 ? 5.375 8.925 3.607 1.00 22.43 2 LEU B N 1
ATOM 1258 C CA . LEU B 1 4 ? 4.473 10.067 3.735 1.00 21.26 2 LEU B CA 1
ATOM 1259 C C . LEU B 1 4 ? 3.291 9.999 2.761 1.00 19.36 2 LEU B C 1
ATOM 1260 O O . LEU B 1 4 ? 2.157 10.263 3.161 1.00 17.41 2 LEU B O 1
ATOM 1276 N N . PRO B 1 5 ? 3.538 9.633 1.488 1.00 19.43 3 PRO B N 1
ATOM 1277 C CA . PRO B 1 5 ? 2.396 9.527 0.567 1.00 19.13 3 PRO B CA 1
ATOM 1278 C C . PRO B 1 5 ? 1.382 8.487 1.025 1.00 18.61 3 PRO B C 1
ATOM 1279 O O . PRO B 1 5 ? 0.172 8.700 0.921 1.00 18.28 3 PRO B O 1
ATOM 1290 N N . CYS B 1 6 ? 1.880 7.366 1.532 1.00 18.58 4 CYS B N 1
ATOM 1291 C CA . CYS B 1 6 ? 1.016 6.324 2.056 1.00 18.40 4 CYS B CA 1
ATOM 1292 C C . CYS B 1 6 ? 0.253 6.837 3.268 1.00 17.37 4 CYS B C 1
ATOM 1293 O O . CYS B 1 6 ? -0.957 6.643 3.376 1.00 16.58 4 CYS B O 1
ATOM 1300 N N . ASP B 1 7 ? 0.969 7.497 4.173 1.00 16.25 5 ASP B N 1
ATOM 1301 C CA . ASP B 1 7 ? 0.360 8.016 5.393 1.00 16.51 5 ASP B CA 1
ATOM 1302 C C . ASP B 1 7 ? -0.779 8.977 5.053 1.00 15.60 5 ASP B C 1
ATOM 1303 O O . ASP B 1 7 ? -1.887 8.858 5.576 1.00 16.14 5 ASP B O 1
ATOM 1312 N N . ILE B 1 8 ? -0.502 9.919 4.162 1.00 15.76 6 ILE B N 1
ATOM 1313 C CA . ILE B 1 8 ? -1.499 10.897 3.755 1.00 17.30 6 ILE B CA 1
ATOM 1314 C C . ILE B 1 8 ? -2.656 10.228 3.016 1.00 17.66 6 ILE B C 1
ATOM 1315 O O . ILE B 1 8 ? -3.815 10.580 3.229 1.00 18.94 6 ILE B O 1
ATOM 1331 N N . CYS B 1 9 ? -2.348 9.270 2.147 1.00 16.61 7 CYS B N 1
ATOM 1332 C CA . CYS B 1 9 ? -3.389 8.601 1.372 1.00 16.22 7 CYS B CA 1
ATOM 1333 C C . CYS B 1 9 ? -4.384 7.919 2.299 1.00 16.75 7 CYS B C 1
ATOM 1334 O O . CYS B 1 9 ? -5.591 7.991 2.085 1.00 17.20 7 CYS B O 1
ATOM 1341 N N . LYS B 1 10 ? -3.880 7.256 3.335 1.00 16.96 8 LYS B N 1
ATOM 1342 C CA . LYS B 1 10 ? -4.761 6.562 4.269 1.00 17.02 8 LYS B CA 1
ATOM 1343 C C . LYS B 1 10 ? -5.731 7.540 4.919 1.00 17.58 8 LYS B C 1
ATOM 1344 O O . LYS B 1 10 ? -6.916 7.245 5.071 1.00 17.03 8 LYS B O 1
ATOM 1363 N N . ASP B 1 11 ? -5.223 8.713 5.280 1.00 18.77 9 ASP B N 1
ATOM 1364 C CA . ASP B 1 11 ? -6.048 9.758 5.870 1.00 19.44 9 ASP B CA 1
ATOM 1365 C C . ASP B 1 11 ? -7.131 10.201 4.889 1.00 18.52 9 ASP B C 1
ATOM 1366 O O . ASP B 1 11 ? -8.316 10.218 5.222 1.00 18.46 9 ASP B O 1
ATOM 13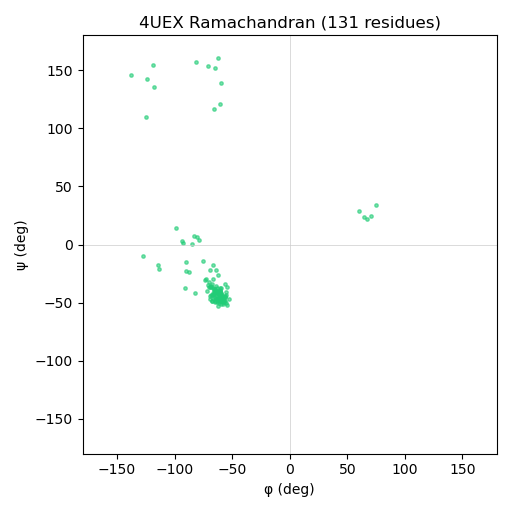75 N N . VAL B 1 12 ? -6.708 10.550 3.678 1.00 16.32 10 VAL B N 1
ATOM 1376 C CA . VAL B 1 12 ? -7.611 11.071 2.659 1.00 16.54 10 VAL B CA 1
ATOM 1377 C C . VAL B 1 12 ? -8.727 10.083 2.337 1.00 16.84 10 VAL B C 1
ATOM 1378 O O 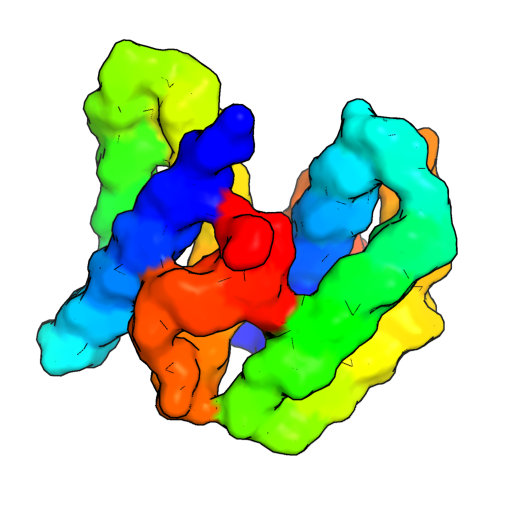. VAL B 1 12 ? -9.891 10.469 2.233 1.00 17.53 10 VAL B O 1
ATOM 1391 N N . VAL B 1 13 ? -8.375 8.812 2.171 1.00 17.67 11 VAL B N 1
ATOM 1392 C CA . VAL B 1 13 ? -9.366 7.797 1.821 1.00 17.55 11 VAL B CA 1
ATOM 1393 C C . VAL B 1 13 ? -10.355 7.592 2.966 1.00 18.10 11 VAL B C 1
ATOM 1394 O O . VAL B 1 13 ? -11.560 7.460 2.741 1.00 18.24 11 VAL B O 1
ATOM 1407 N N . THR B 1 14 ? -9.849 7.569 4.195 1.00 17.47 12 THR B N 1
ATOM 1408 C CA . THR B 1 14 ? -10.713 7.384 5.355 1.00 18.61 12 THR B CA 1
ATOM 1409 C C . THR B 1 14 ? -11.640 8.576 5.530 1.00 20.15 12 THR B C 1
ATOM 1410 O O . THR B 1 14 ? -12.844 8.411 5.735 1.00 20.72 12 THR B O 1
ATOM 1421 N N . ALA B 1 15 ? -11.076 9.777 5.449 1.00 20.26 13 ALA B N 1
ATOM 1422 C CA . ALA B 1 15 ? -11.861 10.993 5.592 1.00 20.95 13 ALA B CA 1
ATOM 1423 C C . ALA B 1 15 ? -12.933 11.066 4.511 1.00 21.45 13 ALA B C 1
ATOM 1424 O O . ALA B 1 15 ? -14.105 11.313 4.803 1.00 22.62 13 ALA B O 1
ATOM 1431 N N . ALA B 1 16 ? -12.530 10.833 3.265 1.00 20.86 14 ALA B N 1
ATOM 1432 C CA . ALA B 1 16 ? -13.454 10.889 2.139 1.00 21.58 14 ALA B CA 1
ATOM 1433 C C . ALA B 1 16 ? -14.605 9.903 2.325 1.00 22.25 14 ALA B C 1
ATOM 1434 O O . ALA B 1 16 ? -15.771 10.253 2.139 1.00 23.62 14 ALA B O 1
ATOM 1441 N N . GLY B 1 17 ? -14.274 8.673 2.703 1.00 21.34 15 GLY B N 1
ATOM 1442 C CA . GLY B 1 17 ? -15.274 7.636 2.877 1.00 22.47 15 GLY B CA 1
ATOM 1443 C C . GLY B 1 17 ? -16.240 7.953 4.003 1.00 24.90 15 GLY B C 1
ATOM 1444 O O . GLY B 1 17 ? -17.454 7.806 3.853 1.00 25.05 15 GLY B O 1
ATOM 1448 N N . ASP B 1 18 ? -15.698 8.390 5.134 1.00 26.03 16 ASP B N 1
ATOM 1449 C CA . ASP B 1 18 ? -16.514 8.719 6.293 1.00 28.42 16 ASP B CA 1
ATOM 1450 C C . ASP B 1 18 ? -17.415 9.915 6.004 1.00 27.86 16 ASP B C 1
ATOM 1451 O O . ASP B 1 18 ? -18.568 9.950 6.435 1.00 28.96 16 ASP B O 1
ATOM 1460 N N . MET B 1 19 ? -16.898 10.891 5.267 1.00 25.44 17 MET B N 1
ATOM 1461 C CA . MET B 1 19 ? -17.700 12.055 4.922 1.00 25.40 17 MET B CA 1
ATOM 1462 C C . MET B 1 19 ? -18.807 11.669 3.942 1.00 26.83 17 MET B C 1
ATOM 1463 O O . MET B 1 19 ? -19.925 12.179 4.033 1.00 27.69 17 MET B O 1
ATOM 1477 N N . LEU B 1 20 ? -18.510 10.756 3.020 1.00 26.26 18 LEU B N 1
ATOM 1478 C CA . LEU B 1 20 ? -19.536 10.239 2.121 1.00 27.53 18 LEU B CA 1
ATOM 1479 C C . LEU B 1 20 ? -20.622 9.522 2.917 1.00 29.93 18 LEU B C 1
ATOM 1480 O O . LEU B 1 20 ? -21.809 9.662 2.629 1.00 30.30 18 LEU B O 1
ATOM 1496 N N A LYS B 1 21 ? -20.194 8.749 3.911 0.49 30.88 19 LYS B N 1
ATOM 1497 N N B LYS B 1 21 ? -20.217 8.765 3.931 0.51 30.89 19 LYS B N 1
ATOM 1498 C CA A LYS B 1 21 ? -21.105 8.032 4.796 0.49 32.11 19 LYS B CA 1
ATOM 1499 C CA B LYS B 1 21 ? -21.175 8.030 4.753 0.51 32.11 19 LYS B CA 1
ATOM 1500 C C A LYS B 1 21 ? -21.996 9.015 5.546 0.49 33.40 19 LYS B C 1
ATOM 1501 C C B LYS B 1 21 ? -21.935 8.952 5.705 0.51 33.39 19 LYS B C 1
ATOM 1502 O O A LYS B 1 21 ? -23.169 8.737 5.802 0.49 33.88 19 LYS B O 1
ATOM 1503 O O B LYS B 1 21 ? -22.961 8.560 6.266 0.51 33.97 19 LYS B O 1
ATOM 1527 N N . ASP B 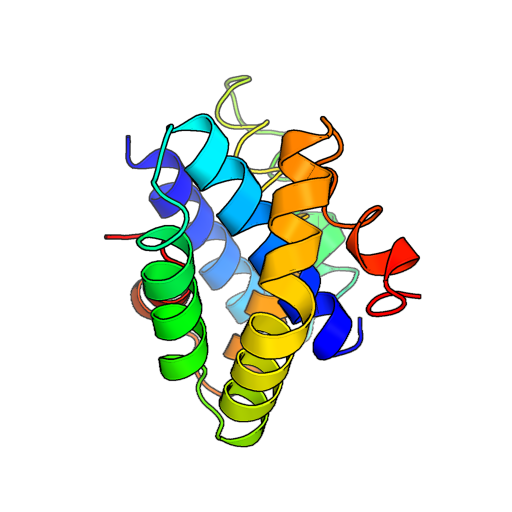1 22 ? -21.432 10.171 5.880 1.00 33.57 20 ASP B N 1
ATOM 1528 C CA . ASP B 1 22 ? -22.161 11.213 6.602 1.00 36.92 20 ASP B CA 1
ATOM 1529 C C . ASP B 1 22 ? -22.855 12.162 5.620 1.00 35.78 20 ASP B C 1
ATOM 1530 O O . ASP B 1 22 ? -23.301 13.245 5.999 1.00 36.56 20 ASP B O 1
ATOM 1539 N N . ASN B 1 23 ? -22.920 11.746 4.356 1.00 32.43 21 ASN B N 1
ATOM 1540 C CA . ASN B 1 23 ? -23.729 12.414 3.335 1.00 32.14 21 ASN B CA 1
ATOM 1541 C C . ASN B 1 23 ? -23.198 13.774 2.895 1.00 31.17 21 ASN B C 1
ATOM 1542 O O . ASN B 1 23 ? -23.958 14.610 2.408 1.00 32.37 21 ASN B O 1
ATOM 1553 N N . ALA B 1 24 ? -21.898 13.996 3.055 1.00 30.49 22 ALA B N 1
ATOM 1554 C CA . ALA B 1 24 ? -21.282 15.219 2.557 1.00 28.80 22 ALA B CA 1
ATOM 1555 C C . ALA B 1 24 ? -21.235 15.189 1.033 1.00 28.68 22 ALA B C 1
ATOM 1556 O O . ALA B 1 24 ? -21.215 14.117 0.433 1.00 28.54 22 ALA B O 1
ATOM 1563 N N . THR B 1 25 ? -21.229 16.365 0.410 1.00 31.01 23 THR B N 1
ATOM 1564 C CA . THR B 1 25 ? -21.073 16.462 -1.040 1.00 33.73 23 THR B CA 1
ATOM 1565 C C . THR B 1 25 ? -19.596 16.399 -1.413 1.00 35.27 23 THR B C 1
ATOM 1566 O O . THR B 1 25 ? -18.727 16.597 -0.562 1.00 33.34 23 THR B O 1
ATOM 1577 N N A GLU B 1 26 ? -19.318 16.140 -2.687 0.47 35.95 24 GLU B N 1
ATOM 1578 N N B GLU B 1 26 ? -19.321 16.118 -2.683 0.53 35.94 24 GLU B N 1
ATOM 1579 C CA A GLU B 1 26 ? -17.943 16.047 -3.171 0.47 35.71 24 GLU B CA 1
ATOM 1580 C CA B GLU B 1 26 ? -17.950 15.987 -3.167 0.53 36.12 24 GLU B CA 1
ATOM 1581 C C A GLU B 1 26 ? -17.178 17.349 -2.959 0.47 36.47 24 GLU B C 1
ATOM 1582 C C B GLU B 1 26 ? -17.171 17.289 -3.000 0.53 36.85 24 GLU B C 1
ATOM 1583 O O A GLU B 1 26 ? -16.023 17.333 -2.530 0.47 34.76 24 GLU B O 1
ATOM 1584 O O B GLU B 1 26 ? -15.986 17.276 -2.663 0.53 34.73 24 GLU B O 1
ATOM 1601 N N A GLU B 1 27 ? -17.819 18.473 -3.267 0.47 39.53 25 GLU B N 1
ATOM 1602 N N B GLU B 1 27 ? -17.844 18.411 -3.234 0.53 39.53 25 GLU B N 1
ATOM 1603 C CA A GLU B 1 27 ? -17.205 19.779 -3.060 0.47 40.68 25 GLU B CA 1
ATOM 1604 C CA B GLU B 1 27 ? -17.225 19.722 -3.073 0.53 40.35 25 GLU B CA 1
ATOM 1605 C C A GLU B 1 27 ? -16.863 19.971 -1.588 0.47 37.34 25 GLU B C 1
ATOM 1606 C C B GLU B 1 27 ? -16.885 19.980 -1.606 0.53 37.36 25 GLU B C 1
ATOM 1607 O O A GLU B 1 27 ? -15.797 20.486 -1.251 0.47 37.49 25 GLU B O 1
ATOM 1608 O O B GLU B 1 27 ? -15.840 20.548 -1.292 0.53 37.49 25 GLU B O 1
ATOM 1625 N N . GLU B 1 28 ? -17.778 19.555 -0.718 1.00 31.54 26 GLU B N 1
ATOM 1626 C CA . GLU B 1 28 ? -17.567 19.645 0.725 1.00 29.70 26 GLU B CA 1
ATOM 1627 C C . GLU B 1 28 ? -16.313 18.896 1.151 1.00 26.06 26 GLU B C 1
ATOM 1628 O O . GLU B 1 28 ? -15.509 19.396 1.941 1.00 24.62 26 GLU B O 1
ATOM 1640 N N . ILE B 1 29 ? -16.167 17.685 0.625 1.00 26.56 27 ILE B N 1
ATOM 1641 C CA . ILE B 1 29 ? -15.026 16.836 0.931 1.00 25.12 27 ILE B CA 1
ATOM 1642 C C . ILE B 1 29 ? -13.742 17.506 0.460 1.00 25.30 27 ILE B C 1
ATOM 1643 O O . ILE B 1 29 ? -12.754 17.552 1.190 1.00 23.42 27 ILE B O 1
ATOM 1659 N N . LEU B 1 30 ? -13.763 18.029 -0.762 1.00 28.63 28 LEU B N 1
ATOM 1660 C CA . LEU B 1 30 ? -12.595 18.698 -1.318 1.00 31.22 28 LEU B CA 1
ATOM 1661 C C . LEU B 1 30 ? -12.239 19.908 -0.470 1.00 32.23 28 LEU B C 1
ATOM 1662 O O . LEU B 1 30 ? -11.073 20.125 -0.145 1.00 30.83 28 LEU B O 1
ATOM 1678 N N . VAL B 1 31 ? -13.256 20.687 -0.112 1.00 37.40 29 VAL B N 1
ATOM 1679 C CA . VAL B 1 31 ? -13.071 21.860 0.731 1.00 39.38 29 VAL B CA 1
ATOM 1680 C C . VAL B 1 31 ? -12.356 21.473 2.015 1.00 38.13 29 VAL B C 1
ATOM 1681 O O . VAL B 1 31 ? -11.343 22.071 2.368 1.00 39.87 29 VAL B O 1
ATOM 1694 N N . TYR B 1 32 ? -12.874 20.463 2.706 1.00 30.35 30 TYR B N 1
ATOM 1695 C CA . TYR B 1 32 ? -12.271 20.044 3.961 1.00 28.19 30 TYR B CA 1
ATOM 1696 C C . TYR B 1 32 ? -10.830 19.570 3.786 1.00 26.76 30 TYR B C 1
ATOM 1697 O O . TYR B 1 32 ? -9.936 19.999 4.517 1.00 26.77 30 TYR B O 1
ATOM 1715 N N . LEU B 1 33 ? -10.606 18.672 2.833 1.00 27.36 31 LEU B N 1
ATOM 1716 C CA . LEU B 1 33 ? -9.289 18.069 2.661 1.00 27.08 31 LEU B CA 1
ATOM 1717 C C . LEU B 1 33 ? -8.237 19.106 2.277 1.00 28.63 31 LEU B C 1
ATOM 1718 O O . LEU B 1 33 ? -7.092 19.031 2.727 1.00 25.82 31 LEU B O 1
ATOM 1734 N N . GLU B 1 34 ? -8.626 20.072 1.450 1.00 34.76 32 GLU B N 1
ATOM 1735 C CA . GLU B 1 34 ? -7.712 21.132 1.039 1.00 39.08 32 GLU B CA 1
ATOM 173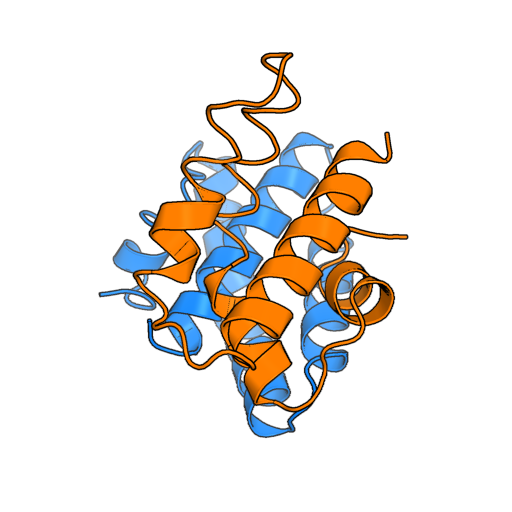6 C C . GLU B 1 34 ? -7.275 21.954 2.248 1.00 37.50 32 GLU B C 1
ATOM 1737 O O . GLU B 1 34 ? -6.114 22.353 2.350 1.00 40.20 32 GLU B O 1
ATOM 1749 N N A LYS B 1 35 ? -8.212 22.213 3.155 0.57 34.45 33 LYS B N 1
ATOM 1750 N N B LYS B 1 35 ? -8.205 22.190 3.167 0.43 34.47 33 LYS B N 1
ATOM 1751 C CA A LYS B 1 35 ? -7.910 22.953 4.374 0.57 33.74 33 LYS B CA 1
ATOM 1752 C CA B LYS B 1 35 ? -7.912 22.955 4.371 0.43 33.73 33 LYS B CA 1
ATOM 1753 C C A LYS B 1 35 ? -6.946 22.163 5.252 0.57 32.05 33 LYS B C 1
ATOM 1754 C C B LYS B 1 35 ? -6.987 22.168 5.298 0.43 32.05 33 LYS B C 1
ATOM 1755 O O A LYS B 1 35 ? -6.056 22.736 5.881 0.57 32.05 33 LYS B O 1
ATOM 1756 O O B LYS B 1 35 ? -6.162 22.750 6.003 0.43 32.11 33 LYS B O 1
ATOM 1780 N N . THR B 1 36 ? -7.128 20.845 5.290 1.00 29.62 34 THR B N 1
ATOM 1781 C CA . THR B 1 36 ? -6.250 19.972 6.066 1.00 25.98 34 THR B CA 1
ATOM 1782 C C . THR B 1 36 ? -4.810 20.089 5.577 1.00 22.92 34 THR B C 1
ATOM 1783 O O . THR B 1 36 ? -3.878 20.153 6.374 1.00 21.08 34 THR B O 1
ATOM 1794 N N . CYS B 1 37 ? -4.632 20.109 4.261 1.00 23.05 35 CYS B N 1
ATOM 1795 C CA . CYS B 1 37 ? -3.302 20.241 3.682 1.00 23.93 35 CYS B CA 1
ATOM 1796 C C . CYS B 1 37 ? -2.646 21.543 4.118 1.00 25.50 35 CYS B C 1
ATOM 1797 O O . CYS B 1 37 ? -1.440 21.587 4.369 1.00 24.12 35 CYS B O 1
ATOM 1804 N N . ASP B 1 38 ? -3.448 22.598 4.219 1.00 29.28 36 ASP B N 1
ATOM 1805 C CA . ASP B 1 38 ? -2.939 23.917 4.579 1.00 32.35 36 ASP B CA 1
ATOM 1806 C C . ASP B 1 38 ? -2.551 24.016 6.053 1.00 29.47 36 ASP B C 1
ATOM 1807 O O . ASP B 1 38 ? -1.847 24.940 6.448 1.00 32.48 36 ASP B O 1
ATOM 1816 N N A TRP B 1 39 ? -3.002 23.058 6.851 0.50 25.25 37 TRP B N 1
ATOM 1817 N N B TRP B 1 39 ? -3.029 23.072 6.862 0.50 25.25 37 TRP B N 1
ATOM 1818 C CA A TRP B 1 39 ? -2.786 23.097 8.290 0.50 23.46 37 TRP B CA 1
ATOM 1819 C CA B TRP B 1 39 ? -2.781 23.093 8.304 0.50 23.43 37 TRP B CA 1
ATOM 1820 C C A TRP B 1 39 ? -1.564 22.273 8.712 0.50 21.93 37 TRP B C 1
ATOM 1821 C C B TRP B 1 39 ? -1.561 22.270 8.715 0.50 21.92 37 TRP B C 1
ATOM 1822 O O A TRP B 1 39 ? -1.044 22.442 9.817 0.50 21.28 37 TRP B O 1
ATOM 1823 O O B TRP B 1 39 ? -1.060 22.414 9.832 0.50 21.30 37 TRP B O 1
ATOM 1854 N N . LEU B 1 40 ? -1.093 21.400 7.826 1.00 21.09 38 LEU B N 1
ATOM 1855 C CA . LEU B 1 40 ? 0.019 20.509 8.155 1.00 19.53 38 LEU B CA 1
ATOM 1856 C C . LEU B 1 40 ? 1.287 21.302 8.495 1.00 18.65 38 LEU B C 1
ATOM 1857 O O . LEU B 1 40 ? 1.528 22.368 7.920 1.00 19.21 38 LEU B O 1
ATOM 1873 N N . PRO B 1 41 ? 2.093 20.790 9.444 1.00 17.49 39 PRO B N 1
ATOM 1874 C CA . PRO B 1 41 ? 3.154 21.589 10.073 1.00 17.15 39 PRO B CA 1
ATOM 1875 C C . PRO B 1 41 ? 4.492 21.652 9.344 1.00 18.17 39 PRO B C 1
ATOM 1876 O O . PRO B 1 41 ? 5.408 22.283 9.869 1.00 19.31 39 PRO B O 1
ATOM 1887 N N . LYS B 1 42 ? 4.619 21.006 8.189 1.00 17.25 40 LYS B N 1
ATOM 1888 C CA . LYS B 1 42 ? 5.849 21.088 7.413 1.00 17.58 40 LYS B CA 1
ATOM 1889 C C . LYS B 1 42 ? 5.524 21.234 5.931 1.00 17.51 40 LYS B C 1
ATOM 1890 O O . LYS B 1 42 ? 4.533 20.682 5.464 1.00 17.49 40 LYS B O 1
ATOM 1909 N N . PRO B 1 43 ? 6.356 21.989 5.192 1.00 19.40 41 PRO B N 1
ATOM 1910 C CA . PRO B 1 43 ? 6.134 22.207 3.757 1.00 20.40 41 PRO B CA 1
ATOM 1911 C C . PRO B 1 43 ? 5.968 20.916 2.958 1.00 20.80 41 PRO B C 1
ATOM 1912 O O . PRO B 1 43 ? 5.047 20.817 2.143 1.00 20.51 41 PRO B O 1
ATOM 1923 N N . ASN B 1 44 ? 6.847 19.944 3.184 1.00 22.80 42 ASN B N 1
ATOM 1924 C CA A ASN B 1 44 ? 6.804 18.697 2.430 0.45 24.42 42 ASN B CA 1
ATOM 1925 C CA B ASN B 1 44 ? 6.810 18.690 2.441 0.55 24.42 42 ASN B CA 1
ATOM 1926 C C . ASN B 1 44 ? 5.503 17.937 2.662 1.00 22.74 42 ASN B C 1
ATOM 1927 O O . ASN B 1 44 ? 4.974 17.310 1.746 1.00 22.34 42 ASN B O 1
ATOM 1942 N N . MET B 1 45 ? 4.984 17.999 3.885 1.00 20.68 43 MET B N 1
ATOM 1943 C CA . MET B 1 45 ? 3.714 17.359 4.197 1.00 19.87 43 MET B CA 1
ATOM 1944 C C . MET B 1 45 ? 2.576 18.049 3.467 1.00 18.58 43 MET B C 1
ATOM 1945 O O . MET B 1 45 ? 1.743 17.399 2.842 1.00 18.20 43 MET B O 1
ATOM 1959 N N . SER B 1 46 ? 2.544 19.374 3.555 1.00 18.43 44 SER B N 1
ATOM 1960 C CA . SER B 1 46 ? 1.516 20.156 2.886 1.00 19.08 44 SER B CA 1
ATOM 1961 C C . SER B 1 46 ? 1.546 19.930 1.380 1.00 18.53 44 SER B C 1
ATOM 1962 O O . SER B 1 46 ? 0.507 19.722 0.755 1.00 18.25 44 SER B O 1
ATOM 1970 N N . ALA B 1 47 ? 2.741 19.971 0.800 1.00 19.75 45 ALA B N 1
ATOM 1971 C CA . ALA B 1 47 ? 2.899 19.795 -0.639 1.00 20.43 45 ALA B CA 1
ATOM 1972 C C . ALA B 1 47 ? 2.426 18.413 -1.075 1.00 20.24 45 ALA B C 1
ATOM 1973 O O . ALA B 1 47 ? 1.721 18.276 -2.075 1.00 18.19 45 ALA B O 1
ATOM 1980 N N A SER B 1 48 ? 2.828 17.390 -0.328 0.50 20.53 46 SER B N 1
ATOM 1981 N N B SER B 1 48 ? 2.806 17.388 -0.315 0.50 20.56 46 SER B N 1
ATOM 1982 C CA A SER B 1 48 ? 2.396 16.031 -0.615 0.50 20.78 46 SER B CA 1
ATOM 1983 C CA B SER B 1 48 ? 2.397 16.018 -0.614 0.50 20.77 46 SER B CA 1
ATOM 1984 C C A SER B 1 48 ? 0.879 15.947 -0.543 0.50 20.45 46 SER B C 1
ATOM 1985 C C B SER B 1 48 ? 0.887 15.853 -0.490 0.50 20.44 46 SER B C 1
ATOM 1986 O O A SER B 1 48 ? 0.234 15.450 -1.465 0.50 21.11 46 SER B O 1
ATOM 1987 O O B SER B 1 48 ? 0.253 15.190 -1.312 0.50 21.05 46 SER B O 1
ATOM 1997 N N . CYS B 1 49 ? 0.318 16.458 0.547 1.00 18.86 47 CYS B N 1
ATOM 1998 C CA . CYS B 1 49 ? -1.123 16.435 0.760 1.00 17.38 47 CYS B CA 1
ATOM 1999 C C . CYS B 1 49 ? -1.869 17.084 -0.408 1.00 18.27 47 CYS B C 1
ATOM 2000 O O . CYS B 1 49 ?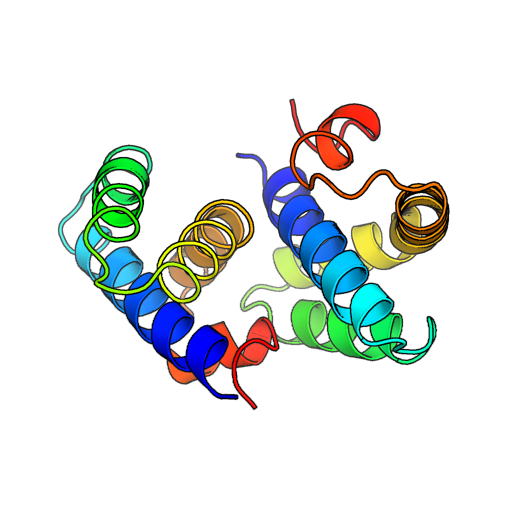 -2.789 16.492 -0.974 1.00 18.88 47 CYS B O 1
ATOM 2007 N N . LYS B 1 50 ? -1.454 18.289 -0.785 1.00 18.79 48 LYS B N 1
ATOM 2008 C CA . LYS B 1 50 ? -2.128 19.022 -1.851 1.00 20.61 48 LYS B CA 1
ATOM 2009 C C . LYS B 1 50 ? -2.092 18.250 -3.173 1.00 19.48 48 LYS B C 1
ATOM 2010 O O . LYS B 1 50 ? -3.078 18.239 -3.913 1.00 18.39 48 LYS B O 1
ATOM 2029 N N . GLU B 1 51 ? -0.967 17.601 -3.461 1.00 20.23 49 GLU B N 1
ATOM 2030 C CA . GLU B 1 51 ? -0.838 16.811 -4.686 1.00 21.81 49 GLU B CA 1
ATOM 2031 C C . GLU B 1 51 ? -1.792 15.629 -4.688 1.00 20.92 49 GLU B C 1
ATOM 2032 O O . GLU B 1 51 ? -2.486 15.379 -5.676 1.00 20.99 49 GLU B O 1
ATOM 2044 N N . ILE B 1 52 ? -1.805 14.881 -3.591 1.00 19.84 50 ILE B N 1
ATOM 2045 C CA A ILE B 1 52 ? -2.654 13.699 -3.491 0.34 19.88 50 ILE B CA 1
ATOM 2046 C CA B ILE B 1 52 ? -2.655 13.705 -3.490 0.66 19.90 50 ILE B CA 1
ATOM 2047 C C . ILE B 1 52 ? -4.130 14.080 -3.597 1.00 20.88 50 ILE B C 1
ATOM 2048 O O . ILE B 1 52 ? -4.889 13.440 -4.324 1.00 19.86 50 ILE B O 1
ATOM 2068 N N . VAL B 1 53 ? -4.534 15.130 -2.888 1.00 23.83 51 VAL B N 1
ATOM 2069 C CA . VAL B 1 53 ? -5.922 15.582 -2.936 1.00 26.10 51 VAL B CA 1
ATOM 2070 C C . VAL B 1 53 ? -6.311 16.032 -4.346 1.00 26.99 51 VAL B C 1
ATOM 2071 O O . VAL B 1 53 ? -7.353 15.635 -4.863 1.00 29.18 51 VAL B O 1
ATOM 2084 N N . ASP B 1 54 ? -5.477 16.855 -4.972 1.00 24.49 52 ASP B N 1
ATOM 2085 C CA . ASP B 1 54 ? -5.783 17.367 -6.305 1.00 25.72 52 ASP B CA 1
ATOM 2086 C C . ASP B 1 54 ? -5.733 16.281 -7.381 1.00 22.81 52 ASP B C 1
ATOM 2087 O O . ASP B 1 54 ? -6.525 16.305 -8.324 1.00 23.42 52 ASP B O 1
ATOM 2096 N N . SER B 1 55 ? -4.813 15.332 -7.233 1.00 21.47 53 SER B N 1
ATOM 2097 C CA . SER B 1 55 ? -4.581 14.316 -8.257 1.00 20.76 53 SER B CA 1
ATOM 2098 C C . SER B 1 55 ? -5.420 13.053 -8.082 1.00 19.41 53 SER B C 1
ATOM 2099 O O . SER B 1 55 ? -5.864 12.468 -9.068 1.00 19.27 53 SER B O 1
ATOM 2107 N N . TYR B 1 56 ? -5.622 12.626 -6.836 1.00 17.35 54 TYR B N 1
ATOM 2108 C CA . TYR B 1 56 ? -6.179 11.299 -6.577 1.00 17.20 54 TYR B CA 1
ATOM 2109 C C . TYR B 1 56 ? -7.559 11.297 -5.922 1.00 18.13 54 TYR B C 1
ATOM 2110 O O . TYR B 1 56 ? -8.235 10.274 -5.948 1.00 17.73 54 TYR B O 1
ATOM 2128 N N . LEU B 1 57 ? -7.981 12.412 -5.329 1.00 17.82 55 LEU B N 1
ATOM 2129 C CA . LEU B 1 57 ? -9.285 12.435 -4.663 1.00 19.14 55 LEU B CA 1
ATOM 2130 C C . LEU B 1 57 ? -10.415 12.027 -5.612 1.00 19.58 55 LEU B C 1
ATOM 2131 O O . LEU B 1 57 ? -11.263 11.220 -5.232 1.00 19.10 55 LEU B O 1
ATOM 2147 N N . PRO B 1 58 ? -10.428 12.563 -6.850 1.00 21.60 56 PRO B N 1
ATOM 2148 C CA . PRO B 1 58 ? -11.517 12.179 -7.760 1.00 21.91 56 PRO B CA 1
ATOM 2149 C C . PRO B 1 58 ? -11.649 10.668 -7.958 1.00 20.14 56 PRO B C 1
ATOM 2150 O O . PRO B 1 58 ? -12.747 10.135 -7.804 1.00 20.44 56 PRO B O 1
ATOM 2161 N N . VAL B 1 59 ? -10.557 9.982 -8.276 1.00 17.81 57 VAL B N 1
ATOM 2162 C CA . VAL B 1 59 ? -10.643 8.548 -8.520 1.00 17.10 57 VAL B CA 1
ATOM 2163 C C . VAL B 1 59 ? -10.855 7.803 -7.203 1.00 16.53 57 VAL B C 1
ATOM 2164 O O . VAL B 1 59 ? -11.482 6.747 -7.180 1.00 16.37 57 VAL B O 1
ATOM 2177 N N . ILE B 1 60 ? -10.344 8.356 -6.106 1.00 15.85 58 ILE B N 1
ATOM 2178 C CA . ILE B 1 60 ? -10.609 7.778 -4.791 1.00 15.47 58 ILE B CA 1
ATOM 2179 C C . ILE B 1 60 ? -12.120 7.732 -4.559 1.00 15.51 58 ILE B C 1
ATOM 2180 O O . ILE B 1 60 ? -12.654 6.722 -4.115 1.00 15.84 58 ILE B O 1
ATOM 2196 N N . LEU B 1 61 ? -12.808 8.819 -4.888 1.00 15.66 59 LEU B N 1
ATOM 2197 C CA . LEU B 1 61 ? -14.258 8.871 -4.726 1.00 17.10 59 LEU B CA 1
ATOM 2198 C C . LEU B 1 61 ? -14.966 7.864 -5.633 1.00 18.86 59 LEU B C 1
ATOM 2199 O O . LEU B 1 61 ? -15.981 7.281 -5.249 1.00 19.35 59 LEU B O 1
ATOM 2215 N N . ASP B 1 62 ? -14.436 7.661 -6.836 1.00 20.51 60 ASP B N 1
ATOM 2216 C CA . ASP B 1 62 ? -14.991 6.666 -7.754 1.00 22.15 60 ASP B CA 1
ATOM 2217 C C . ASP B 1 62 ? -14.819 5.256 -7.203 1.00 19.95 60 ASP B C 1
ATOM 2218 O O . ASP B 1 62 ? -15.709 4.414 -7.325 1.00 19.18 60 ASP B O 1
ATOM 2227 N N . ILE B 1 63 ? -13.661 5.005 -6.602 1.00 19.23 61 ILE B N 1
ATOM 2228 C CA . ILE B 1 63 ? -13.343 3.694 -6.044 1.00 17.89 61 ILE B CA 1
ATOM 2229 C C . ILE B 1 63 ? -14.226 3.387 -4.828 1.00 18.38 61 ILE B C 1
ATOM 2230 O O . ILE B 1 63 ? -14.737 2.273 -4.681 1.00 19.16 61 ILE B O 1
ATOM 2246 N N . ILE B 1 64 ? -14.403 4.377 -3.959 1.00 16.29 62 ILE B N 1
ATOM 2247 C CA . ILE B 1 64 ? -15.241 4.213 -2.777 1.00 17.37 62 ILE B CA 1
ATOM 2248 C C . ILE B 1 64 ? -16.684 3.937 -3.185 1.00 20.47 62 ILE B C 1
ATOM 2249 O O . ILE B 1 64 ? -17.320 3.018 -2.670 1.00 21.18 62 ILE B O 1
ATOM 2265 N N . LYS B 1 65 ? -17.196 4.729 -4.121 1.00 23.03 63 LYS B N 1
ATOM 2266 C CA . LYS B 1 65 ? -18.545 4.520 -4.634 1.00 25.65 63 LYS B CA 1
ATOM 2267 C C . LYS B 1 65 ? -18.648 3.171 -5.346 1.00 28.25 63 LYS B C 1
ATOM 2268 O O . LYS B 1 65 ? -19.737 2.621 -5.496 1.00 30.97 63 LYS B O 1
ATOM 2287 N N . GLY B 1 66 ? -17.505 2.644 -5.778 1.00 27.22 64 GLY B N 1
ATOM 2288 C CA . GLY B 1 66 ? -17.448 1.330 -6.395 1.00 27.85 64 GLY B CA 1
ATOM 2289 C C . GLY B 1 66 ? -17.380 0.202 -5.377 1.00 28.36 64 GLY B C 1
ATOM 2290 O O . GLY B 1 66 ? -17.175 -0.953 -5.749 1.00 28.67 64 GLY B O 1
ATOM 2294 N N . GLU B 1 67 ? -17.543 0.554 -4.101 1.00 29.22 65 GLU B N 1
ATOM 2295 C CA . GLU B 1 67 ? -17.610 -0.389 -2.974 1.00 31.86 65 GLU B CA 1
ATOM 2296 C C . GLU B 1 67 ? -16.248 -0.980 -2.596 1.00 29.64 65 GLU B C 1
ATOM 2297 O O . GLU B 1 67 ? -16.154 -2.134 -2.171 1.00 30.73 65 GLU B O 1
ATOM 2309 N N . MET B 1 68 ? -15.201 -0.174 -2.745 1.00 26.62 66 MET B N 1
ATOM 2310 C CA . MET B 1 68 ? -13.897 -0.460 -2.153 1.00 23.97 66 MET B CA 1
ATOM 2311 C C . MET B 1 68 ? -13.494 0.743 -1.310 1.00 24.44 66 MET B C 1
ATOM 2312 O O . MET B 1 68 ? -13.184 1.801 -1.858 1.00 23.46 66 MET B O 1
ATOM 2326 N N . SER B 1 69 ? -13.497 0.583 0.013 1.00 26.61 67 SER B N 1
ATOM 2327 C CA . SER B 1 69 ? -13.312 1.717 0.920 1.00 28.41 67 SER B CA 1
ATOM 2328 C C . SER B 1 69 ? -12.199 1.523 1.957 1.00 26.64 67 SER B C 1
ATOM 2329 O O . SER B 1 69 ? -11.839 2.474 2.653 1.00 26.57 67 SER B O 1
ATOM 2337 N N . ARG B 1 70 ? -11.662 0.310 2.071 1.00 24.17 68 ARG B N 1
ATOM 2338 C CA . ARG B 1 70 ? -10.537 0.063 2.977 1.00 24.68 68 ARG B CA 1
ATOM 2339 C C . ARG B 1 70 ? -9.336 0.923 2.582 1.00 21.94 68 ARG B C 1
ATOM 2340 O O . ARG B 1 70 ? -8.843 0.799 1.463 1.00 20.91 68 ARG B O 1
ATOM 2361 N N . PRO B 1 71 ? -8.850 1.785 3.498 1.00 23.32 69 PRO B N 1
ATOM 2362 C CA . PRO B 1 71 ? -7.808 2.747 3.111 1.00 23.40 69 PRO B CA 1
ATOM 2363 C C . PRO B 1 71 ? -6.519 2.104 2.605 1.00 23.33 69 PRO B C 1
ATOM 2364 O O . PRO B 1 71 ? -5.941 2.603 1.640 1.00 23.93 69 PRO B O 1
ATOM 2375 N N . GLY B 1 72 ? -6.075 1.024 3.239 1.00 24.20 70 GLY B N 1
ATOM 2376 C CA . GLY B 1 72 ? -4.866 0.347 2.807 1.00 24.47 70 GLY B CA 1
ATOM 2377 C C . GLY B 1 72 ? -5.031 -0.213 1.407 1.00 24.66 70 GLY B C 1
ATOM 2378 O O . GLY B 1 72 ? -4.122 -0.148 0.578 1.00 25.16 70 GLY B O 1
ATOM 2382 N N . GLU B 1 73 ? -6.216 -0.752 1.144 1.00 23.33 71 GLU B N 1
ATOM 2383 C CA . GLU B 1 73 ? -6.527 -1.367 -0.141 1.00 23.34 71 GLU B CA 1
ATOM 2384 C C . GLU B 1 73 ? -6.571 -0.333 -1.264 1.00 19.64 71 GLU B C 1
ATOM 2385 O O . GLU B 1 73 ? -5.974 -0.525 -2.324 1.00 19.22 71 GLU B O 1
ATOM 2397 N N . VAL B 1 74 ? -7.283 0.763 -1.028 1.00 17.78 72 VAL B N 1
ATOM 2398 C CA . VAL B 1 74 ? -7.373 1.843 -2.008 1.00 15.35 72 VAL B CA 1
ATOM 2399 C C . VAL B 1 74 ? -6.001 2.447 -2.293 1.00 14.72 72 VAL B C 1
ATOM 2400 O O . VAL B 1 74 ? -5.615 2.612 -3.448 1.00 14.57 72 VAL B O 1
ATOM 2413 N N . CYS B 1 75 ? -5.260 2.776 -1.239 1.00 15.45 73 CYS B N 1
ATOM 2414 C CA . CYS B 1 75 ? -3.965 3.420 -1.409 1.00 16.44 73 CYS B CA 1
ATOM 2415 C C . CYS B 1 75 ? -2.966 2.480 -2.079 1.00 16.52 73 CYS B C 1
ATOM 2416 O O . CYS B 1 75 ? -2.068 2.929 -2.786 1.00 17.32 73 CYS B O 1
ATOM 2423 N N . SER B 1 76 ? -3.129 1.177 -1.870 1.00 17.13 74 SER B N 1
ATOM 2424 C CA . SER B 1 76 ? -2.300 0.193 -2.561 1.00 17.79 74 SER B CA 1
ATOM 2425 C C . SER B 1 76 ? -2.683 0.107 -4.041 1.00 17.66 74 SER B C 1
ATOM 2426 O O . SER B 1 76 ? -1.813 -0.016 -4.906 1.00 18.21 74 SER B O 1
ATOM 2434 N N . ALA B 1 77 ? -3.980 0.173 -4.331 1.00 16.58 75 ALA B N 1
ATOM 2435 C CA . ALA B 1 77 ? -4.447 0.182 -5.715 1.00 17.05 75 ALA B CA 1
ATOM 2436 C C . ALA B 1 77 ? -3.812 1.329 -6.491 1.00 17.22 75 ALA B C 1
ATOM 2437 O O . ALA B 1 77 ? -3.535 1.201 -7.683 1.00 17.10 75 ALA B O 1
ATOM 2444 N N . LEU B 1 78 ? -3.574 2.445 -5.808 1.00 17.15 76 LEU B N 1
ATOM 2445 C CA . LEU B 1 78 ? -3.046 3.643 -6.457 1.00 17.68 76 LEU B CA 1
ATOM 2446 C C . LEU B 1 78 ? -1.520 3.710 -6.407 1.00 17.39 76 LEU B C 1
ATOM 2447 O O . LEU B 1 78 ? -0.927 4.679 -6.879 1.00 18.51 76 LEU B O 1
ATOM 2463 N N . ASN B 1 79 ? -0.903 2.680 -5.829 1.00 16.34 77 ASN B N 1
ATOM 2464 C CA . ASN B 1 79 ? 0.552 2.586 -5.679 1.00 17.33 77 ASN B CA 1
ATOM 2465 C C . ASN B 1 79 ? 1.138 3.662 -4.772 1.00 18.76 77 ASN B C 1
ATOM 2466 O O . ASN B 1 79 ? 2.320 3.990 -4.876 1.00 19.23 77 ASN B O 1
ATOM 2477 N N . LEU B 1 80 ? 0.312 4.198 -3.881 1.00 19.30 78 LEU B N 1
ATOM 2478 C CA . LEU B 1 80 ? 0.779 5.160 -2.888 1.00 20.93 78 LEU B CA 1
ATOM 2479 C C . LEU B 1 80 ? 1.221 4.433 -1.619 1.00 23.37 78 LEU B C 1
ATOM 2480 O O . LEU B 1 80 ? 2.022 4.956 -0.838 1.00 24.69 78 LEU B O 1
ATOM 2496 N N . CYS B 1 81 ? 0.694 3.226 -1.427 1.00 23.64 79 CYS B N 1
ATOM 2497 C CA . CYS B 1 81 ? 1.114 2.340 -0.344 1.00 25.47 79 CYS B CA 1
ATOM 2498 C C . CYS B 1 81 ? 1.698 1.055 -0.919 1.00 28.80 79 CYS B C 1
ATOM 2499 O O . CYS B 1 81 ? 1.135 0.473 -1.845 1.00 28.36 79 CYS B O 1
ATOM 2506 N N . GLU B 1 82 ? 2.828 0.622 -0.365 1.00 32.80 80 GLU B N 1
ATOM 2507 C CA . GLU B 1 82 ? 3.463 -0.628 -0.772 1.00 37.80 80 GLU B CA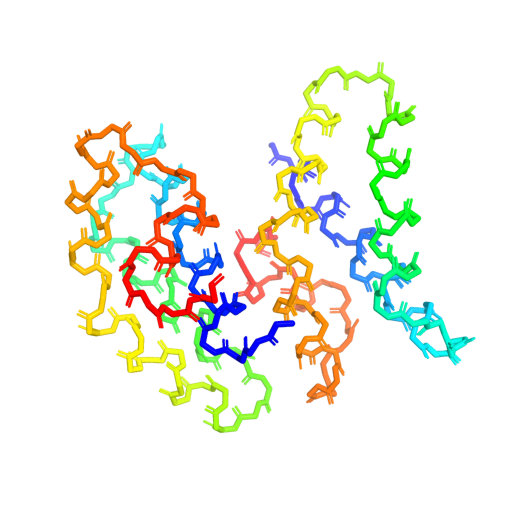 1
ATOM 2508 C C . GLU B 1 82 ? 2.523 -1.820 -0.596 1.00 41.41 80 GLU B C 1
ATOM 2509 O O . GLU B 1 82 ? 1.608 -1.790 0.228 1.00 43.07 80 GLU B O 1
#

InterPro domains:
  IPR003119 Saposin A-type domain [PF02199] (23-54)
  IPR003119 Saposin A-type domain [PF02199] (492-524)
  IPR003119 Saposin A-type domain [PS51110] (18-58)
  IPR003119 Saposin A-type domain [PS51110] (488-524)
  IPR003119 Saposin A-type domain [SM00162] (21-54)
  IPR003119 Saposin A-type domain [SM00162] (491-524)
  IPR007856 Saposin-like type B, region 1 [PF05184] (62-98)
  IPR007856 Saposin-like type B, region 1 [PF05184] (314-350)
  IPR007856 Saposin-like type B, region 1 [PF05184] (408-444)
  IPR008138 Saposin B type, region 2 [PF03489] (106-138)
  IPR008138 Saposin B type, region 2 [PF03489] (239-271)
  IPR008138 Saposin B type, region 2 [PF03489] (356-388)
  IPR008138 Saposin B type, region 2 [PF03489] (449-482)
  IPR008139 Saposin B type domain [PS50015] (59-142)
  IPR008139 Saposin B type domain [PS50015] (194-275)
  IPR008139 Saposin B type domain [PS50015] (311-392)
  IPR008139 Saposin B type domain [PS50015] (405-486)
  IPR008139 Saposin B type domain [SM00741] (61-138)
  IPR008139 Saposin B type domain [SM00741] (196-271)
  IPR008139 Saposin B type domain [SM00741] (313-388)

Nearest PDB structures (foldseek):
  4uex-assembly2_B  TM=9.908E-01  e=1.891E-10  Homo sapiens
  2dob-assembly1_A  TM=9.487E-01  e=3.762E-09  Homo sapiens
  7p4t-assembly1_A  TM=4.965E-01  e=1.257E-06  Mus musculus
  5nxb-assembly1_D  TM=4.888E-01  e=2.210E-06  Mus musculus
  2qyp-assembly1_A  TM=5.159E-01  e=3.585E-03  Homo sapiens

Organism: Homo sapiens (NCBI:txid9606)

B-factor: mean 27.62, std 9.2, range [14.17, 75.91]

CATH classification: 1.10.225.10